Protein AF-A0A4V1TQ84-F1 (afdb_monomer_lite)

Radius of gyration: 19.88 Å; chains: 1; bounding box: 49×45×51 Å

Sequence (130 aa):
PGPKGAPFLAVLQAAGAKYEQMLMNFLGPVELWALSTTPGDTALRNRLYAAVGFSEALRRLARVFPRGSAVTEIDRRKNERLKRGELDTRAEAGVVDELAAELTDGKGLGIVLRDLVQDNDPSRTMLAAE

Secondary structure (DSSP, 8-state):
-BTTBEEEEEEEEETTEEEEEEEEE---HHHHHHH---HHHHHHHHHHHHHH-HHHHHHHHHHH-TTS--HHHHHHHHHHHHHTT--HHHHHHHHHHHHHHHHHHT-GGGGGGHHHHHHT-HHHHHHT--

Structure (mmCIF, N/CA/C/O backbone):
data_AF-A0A4V1TQ84-F1
#
_entry.id   AF-A0A4V1TQ84-F1
#
loop_
_atom_site.group_PDB
_atom_site.id
_atom_site.type_symbol
_atom_site.label_atom_id
_atom_site.label_alt_id
_atom_site.label_comp_id
_atom_site.label_asym_id
_atom_site.label_entity_id
_atom_site.label_seq_id
_atom_site.pdbx_PDB_ins_code
_atom_site.Cartn_x
_atom_site.Cartn_y
_atom_site.Cartn_z
_atom_site.occupancy
_atom_site.B_iso_or_equiv
_atom_site.auth_seq_id
_atom_site.auth_comp_id
_atom_site.auth_asym_id
_atom_site.auth_atom_id
_atom_site.pdbx_PDB_model_num
ATOM 1 N N . PRO A 1 1 ? -1.296 5.550 13.446 1.00 74.69 1 PRO A N 1
ATOM 2 C CA . PRO A 1 1 ? -0.801 4.691 14.550 1.00 74.69 1 PRO A CA 1
ATOM 3 C C . PRO A 1 1 ? 0.516 4.042 14.132 1.00 74.69 1 PRO A C 1
ATOM 5 O O . PRO A 1 1 ? 0.603 3.585 12.998 1.00 74.69 1 PRO A O 1
ATOM 8 N N . GLY A 1 2 ? 1.541 4.070 14.986 1.00 75.88 2 GLY A N 1
ATOM 9 C CA . GLY A 1 2 ? 2.816 3.414 14.678 1.00 75.88 2 GLY A CA 1
ATOM 10 C C . GLY A 1 2 ? 2.764 1.898 14.925 1.00 75.88 2 GLY A C 1
ATOM 11 O O . GLY A 1 2 ? 1.744 1.391 15.393 1.00 75.88 2 GLY A O 1
ATOM 12 N N . PRO A 1 3 ? 3.876 1.169 14.710 1.00 75.31 3 PRO A N 1
ATOM 13 C CA . PRO A 1 3 ? 3.955 -0.277 14.960 1.00 75.31 3 PRO A CA 1
ATOM 14 C C . PRO A 1 3 ? 3.633 -0.697 16.403 1.00 75.31 3 PRO A C 1
ATOM 16 O O . PRO A 1 3 ? 3.275 -1.841 16.651 1.00 75.31 3 PRO A O 1
ATOM 19 N N . LYS A 1 4 ? 3.756 0.227 17.364 1.00 84.25 4 LYS A N 1
ATOM 20 C CA . LYS A 1 4 ? 3.421 0.012 18.782 1.00 84.25 4 LYS A CA 1
ATOM 21 C C . LYS A 1 4 ? 1.957 0.345 19.119 1.00 84.25 4 LYS A C 1
ATOM 23 O O . LYS A 1 4 ? 1.599 0.390 20.291 1.00 84.25 4 LYS A O 1
ATOM 28 N N . GLY A 1 5 ? 1.128 0.599 18.107 1.00 88.19 5 GLY A N 1
ATOM 29 C CA . GLY A 1 5 ? -0.232 1.100 18.268 1.00 88.19 5 GLY A CA 1
ATOM 30 C C . GLY A 1 5 ? -0.275 2.583 18.645 1.00 88.19 5 GLY A C 1
ATOM 31 O O . GLY A 1 5 ? 0.737 3.289 18.629 1.00 88.19 5 GLY A O 1
ATOM 32 N N . ALA A 1 6 ? -1.474 3.067 18.948 1.00 91.88 6 ALA A N 1
ATOM 33 C CA . ALA A 1 6 ? -1.710 4.387 19.519 1.00 91.88 6 ALA A CA 1
ATOM 34 C C . ALA A 1 6 ? -2.547 4.227 20.803 1.00 91.88 6 ALA A C 1
ATOM 36 O O . ALA A 1 6 ? -3.719 3.853 20.691 1.00 91.88 6 ALA A O 1
ATOM 37 N N . PRO A 1 7 ? -1.973 4.448 22.003 1.00 94.75 7 PRO A N 1
ATOM 38 C CA . PRO A 1 7 ? -2.737 4.427 23.246 1.00 94.75 7 PRO A CA 1
ATOM 39 C C . PRO A 1 7 ? -3.750 5.571 23.267 1.00 94.75 7 PRO A C 1
ATOM 41 O O . PRO A 1 7 ? -3.448 6.681 22.824 1.00 94.75 7 PRO A O 1
ATOM 44 N N . PHE A 1 8 ? -4.936 5.314 23.806 1.00 94.75 8 PHE A N 1
ATOM 45 C CA . PHE A 1 8 ? -5.948 6.337 24.037 1.00 94.75 8 PHE A CA 1
ATOM 46 C C . PHE A 1 8 ? -6.808 5.991 25.255 1.00 94.75 8 PHE A C 1
ATOM 48 O O . PHE A 1 8 ? -6.997 4.824 25.590 1.00 94.75 8 PHE A O 1
ATOM 55 N N . LEU A 1 9 ? -7.333 7.018 25.922 1.00 97.31 9 LEU A N 1
ATOM 56 C CA . LEU A 1 9 ? -8.283 6.862 27.018 1.00 97.31 9 LEU A CA 1
ATOM 57 C C . LEU A 1 9 ? -9.703 7.014 26.467 1.00 97.31 9 LEU A C 1
ATOM 59 O O . LEU A 1 9 ? -10.062 8.080 25.966 1.00 97.31 9 LEU A O 1
ATOM 63 N N . ALA A 1 10 ? -10.511 5.963 26.572 1.00 96.81 10 ALA A N 1
ATOM 64 C CA . ALA A 1 10 ? -11.942 6.046 26.328 1.00 96.81 10 ALA A CA 1
ATOM 65 C C . ALA A 1 10 ? -12.646 6.494 27.610 1.00 96.81 10 ALA A C 1
ATOM 67 O O . ALA A 1 10 ? -12.580 5.809 28.630 1.00 96.81 10 ALA A O 1
ATOM 68 N N . VAL A 1 11 ? -13.323 7.640 27.543 1.00 96.81 11 VAL A N 1
ATOM 69 C CA . VAL A 1 11 ? -14.213 8.125 28.601 1.00 96.81 11 VAL A CA 1
ATOM 70 C C . VAL A 1 11 ? -15.638 8.053 28.074 1.00 96.81 11 VAL A C 1
ATOM 72 O O . VAL A 1 11 ? -15.993 8.758 27.131 1.00 96.81 11 VAL A O 1
ATOM 75 N N . LEU A 1 12 ? -16.440 7.169 28.659 1.00 96.56 12 LEU A N 1
ATOM 76 C CA . LEU A 1 12 ? -17.812 6.895 28.241 1.00 96.56 12 LEU A CA 1
ATOM 77 C C . LEU A 1 12 ? -18.761 7.291 29.369 1.00 96.56 12 LEU A C 1
ATOM 79 O O . LEU A 1 12 ? -18.509 6.981 30.534 1.00 96.56 12 LEU A O 1
ATOM 83 N N . GLN A 1 13 ? -19.872 7.937 29.027 1.00 96.50 13 GLN A N 1
ATOM 84 C CA . GLN A 1 13 ? -20.962 8.180 29.963 1.00 96.50 13 GLN A CA 1
ATOM 85 C C . GLN A 1 13 ? -22.187 7.395 29.508 1.00 96.50 13 GLN A C 1
ATOM 87 O O . GLN A 1 13 ? -22.739 7.656 28.442 1.00 96.50 13 GLN A O 1
ATOM 92 N N . ALA A 1 14 ? -22.583 6.404 30.302 1.00 94.94 14 ALA A N 1
ATOM 93 C CA . ALA A 1 14 ? -23.679 5.500 29.976 1.00 94.94 14 ALA A CA 1
ATOM 94 C C . ALA A 1 14 ? -24.479 5.176 31.241 1.00 94.94 14 ALA A C 1
ATOM 96 O O . ALA A 1 14 ? -23.900 4.945 32.298 1.00 94.94 14 ALA A O 1
ATOM 97 N N . ALA A 1 15 ? -25.813 5.191 31.135 1.00 93.75 15 ALA A N 1
ATOM 98 C CA . ALA A 1 15 ? -26.736 4.900 32.241 1.00 93.75 15 ALA A CA 1
ATOM 99 C C . ALA A 1 15 ? -26.444 5.679 33.547 1.00 93.75 15 ALA A C 1
ATOM 101 O O . ALA A 1 15 ? -26.581 5.151 34.645 1.00 93.75 15 ALA A O 1
ATOM 102 N N . GLY A 1 16 ? -26.014 6.942 33.434 1.00 93.25 16 GLY A N 1
ATOM 103 C CA . GLY A 1 16 ? -25.682 7.787 34.588 1.00 93.25 16 GLY A CA 1
ATOM 104 C C . GLY A 1 16 ? -24.328 7.490 35.247 1.00 93.25 16 GLY A C 1
ATOM 105 O O . GLY A 1 16 ? -23.954 8.193 36.182 1.00 93.25 16 GLY A O 1
ATOM 106 N N . ALA A 1 17 ? -23.567 6.515 34.747 1.00 95.06 17 ALA A N 1
ATOM 107 C CA . ALA A 1 17 ? -22.228 6.183 35.220 1.00 95.06 17 ALA A CA 1
ATOM 108 C C . ALA A 1 17 ? -21.140 6.661 34.245 1.00 95.06 17 ALA A C 1
ATOM 110 O O . ALA A 1 17 ? -21.360 6.771 33.034 1.00 95.06 17 ALA A O 1
ATOM 111 N N . LYS A 1 18 ? -19.952 6.943 34.793 1.00 96.44 18 LYS A N 1
ATOM 112 C CA . LYS A 1 18 ? -18.737 7.276 34.040 1.00 96.44 18 LYS A CA 1
ATOM 113 C C . LYS A 1 18 ? -17.830 6.049 33.990 1.00 96.44 18 LYS A C 1
ATOM 115 O O . LYS A 1 18 ? -17.512 5.483 35.032 1.00 96.44 18 LYS A O 1
ATOM 120 N N . TYR A 1 19 ? -17.385 5.687 32.794 1.00 96.81 19 TYR A N 1
ATOM 121 C CA . TYR A 1 19 ? -16.428 4.613 32.559 1.00 96.81 19 TYR A CA 1
ATOM 122 C C . TYR A 1 19 ? -15.162 5.195 31.943 1.00 96.81 19 TYR A C 1
ATOM 124 O O . TYR A 1 19 ? -15.231 5.980 30.997 1.00 96.81 19 TYR A O 1
ATOM 132 N N . GLU A 1 20 ? -14.012 4.799 32.475 1.00 97.25 20 GLU A N 1
ATOM 133 C CA . GLU A 1 20 ? -12.696 5.190 31.977 1.00 97.25 20 GLU A CA 1
ATOM 134 C C . GLU A 1 20 ? -11.906 3.925 31.653 1.00 97.25 20 GLU A C 1
ATOM 136 O O . GLU A 1 20 ? -11.714 3.069 32.517 1.00 97.25 20 GLU A O 1
ATOM 141 N N . GLN A 1 21 ? -11.462 3.787 30.405 1.00 97.31 21 GLN A N 1
ATOM 142 C CA . GLN A 1 21 ? -10.714 2.617 29.957 1.00 97.31 21 GLN A CA 1
ATOM 143 C C . GLN A 1 21 ? -9.515 3.032 29.110 1.00 97.31 21 GLN A C 1
ATOM 145 O O . GLN A 1 21 ? -9.657 3.727 28.104 1.00 97.31 21 GLN A O 1
ATOM 150 N N . MET A 1 22 ? -8.326 2.575 29.503 1.00 96.44 22 MET A N 1
ATOM 151 C CA . MET A 1 22 ? -7.135 2.675 28.665 1.00 96.44 22 MET A CA 1
ATOM 152 C C . MET A 1 22 ? -7.223 1.634 27.547 1.00 96.44 22 MET A C 1
ATOM 154 O O . MET A 1 22 ? -7.382 0.441 27.812 1.00 96.44 22 MET A O 1
ATOM 158 N N . LEU A 1 23 ? -7.118 2.086 26.302 1.00 95.44 23 LEU A N 1
ATOM 159 C CA . LEU A 1 23 ? -7.217 1.269 25.100 1.00 95.44 23 LEU A CA 1
ATOM 160 C C . LEU A 1 23 ? -5.997 1.472 24.202 1.00 95.44 23 LEU A C 1
ATOM 162 O O . LEU A 1 23 ? -5.319 2.497 24.249 1.00 95.44 23 LEU A O 1
ATOM 166 N N . MET A 1 24 ? -5.740 0.483 23.351 1.00 94.06 24 MET A N 1
ATOM 167 C CA . MET A 1 24 ? -4.677 0.519 22.351 1.00 94.06 24 MET A CA 1
ATOM 168 C C . MET A 1 24 ? -5.289 0.369 20.962 1.00 94.06 24 MET A C 1
ATOM 170 O O . MET A 1 24 ? -5.898 -0.654 20.661 1.00 94.06 24 MET A O 1
ATOM 174 N N . ASN A 1 25 ? -5.112 1.374 20.105 1.00 90.94 25 ASN A N 1
ATOM 175 C CA . ASN A 1 25 ? -5.510 1.292 18.704 1.00 90.94 25 ASN A CA 1
ATOM 176 C C . ASN A 1 25 ? -4.379 0.671 17.868 1.00 90.94 25 ASN A C 1
ATOM 178 O O . ASN A 1 25 ? -3.335 1.305 17.672 1.00 90.94 25 ASN A O 1
ATOM 182 N N . PHE A 1 26 ? -4.594 -0.543 17.362 1.00 90.38 26 PHE A N 1
ATOM 183 C CA . PHE A 1 26 ? -3.724 -1.201 16.387 1.00 90.38 26 PHE A CA 1
ATOM 184 C C . PHE A 1 26 ? -4.392 -1.183 15.012 1.00 90.38 26 PHE A C 1
ATOM 186 O O . PHE A 1 26 ? -5.558 -1.541 14.888 1.00 90.38 26 PHE A O 1
ATOM 193 N N . LEU A 1 27 ? -3.647 -0.787 13.978 1.00 91.12 27 LEU A N 1
ATOM 194 C CA . LEU A 1 27 ? -4.115 -0.883 12.597 1.00 91.12 27 LEU A CA 1
ATOM 195 C C . LEU A 1 27 ? -3.659 -2.202 11.989 1.00 91.12 27 LEU A C 1
ATOM 197 O O . LEU A 1 27 ? -2.481 -2.556 12.096 1.00 91.12 27 LEU A O 1
ATOM 201 N N . GLY A 1 28 ? -4.583 -2.898 11.333 1.00 91.81 28 GLY A N 1
ATOM 202 C CA . GLY A 1 28 ? -4.256 -4.049 10.513 1.00 91.81 28 GLY A CA 1
ATOM 203 C C . GLY A 1 28 ? -3.611 -3.633 9.185 1.00 91.81 28 GLY A C 1
ATOM 204 O O . GLY A 1 28 ? -3.611 -2.456 8.813 1.00 91.81 28 GLY A O 1
ATOM 205 N N . PRO A 1 29 ? -3.044 -4.591 8.433 1.00 94.12 29 PRO A N 1
ATOM 206 C CA . PRO A 1 29 ? -2.383 -4.310 7.159 1.00 94.12 29 PRO A CA 1
ATOM 207 C C . PRO A 1 29 ? -3.279 -3.621 6.121 1.00 94.12 29 PRO A C 1
ATOM 209 O O . PRO A 1 29 ? -2.800 -2.783 5.358 1.00 94.12 29 PRO A O 1
ATOM 212 N N . VAL A 1 30 ? -4.576 -3.946 6.101 1.00 95.62 30 VAL A N 1
ATOM 213 C CA . VAL A 1 30 ? -5.554 -3.317 5.199 1.00 95.62 30 VAL A CA 1
ATOM 214 C C . VAL A 1 30 ? -5.754 -1.851 5.571 1.00 95.62 30 VAL A C 1
ATOM 216 O O . VAL A 1 30 ? -5.677 -0.987 4.699 1.00 95.62 30 VAL A O 1
ATOM 219 N N . GLU A 1 31 ? -5.951 -1.548 6.855 1.00 94.00 31 GLU A N 1
ATOM 220 C CA . GLU A 1 31 ? -6.115 -0.177 7.338 1.00 94.00 31 GLU A CA 1
ATOM 221 C C . GLU A 1 31 ? -4.840 0.641 7.141 1.00 94.00 31 GLU A C 1
ATOM 223 O O . GLU A 1 31 ? -4.915 1.804 6.748 1.00 94.00 31 GLU A O 1
ATOM 228 N N . LEU A 1 32 ? -3.665 0.038 7.359 1.00 94.12 32 LEU A N 1
ATOM 229 C CA . LEU A 1 32 ? -2.387 0.694 7.085 1.00 94.12 32 LEU A CA 1
ATOM 230 C C . LEU A 1 32 ? -2.282 1.111 5.611 1.00 94.12 32 LEU A C 1
ATOM 232 O O . LEU A 1 32 ? -1.916 2.249 5.328 1.00 94.12 32 LEU A O 1
ATOM 236 N N . TRP A 1 33 ? -2.669 0.242 4.673 1.00 95.94 33 TRP A N 1
ATOM 237 C CA . TRP A 1 33 ? -2.685 0.580 3.246 1.00 95.94 33 TRP A CA 1
ATOM 238 C C . TRP A 1 33 ? -3.771 1.583 2.866 1.00 95.94 33 TRP A C 1
ATOM 240 O O . TRP A 1 33 ? -3.523 2.463 2.039 1.00 95.94 33 TRP A O 1
ATOM 250 N N . ALA A 1 34 ? -4.959 1.491 3.462 1.00 94.81 34 ALA A N 1
ATOM 251 C CA . ALA A 1 34 ? -6.041 2.446 3.230 1.00 94.81 34 ALA A CA 1
ATOM 252 C C . ALA A 1 34 ? -5.675 3.860 3.715 1.00 94.81 34 ALA A C 1
ATOM 254 O O . ALA A 1 34 ? -6.081 4.844 3.100 1.00 94.81 34 ALA A O 1
ATOM 255 N N . LEU A 1 35 ? -4.872 3.956 4.781 1.00 92.12 35 LEU A N 1
ATOM 256 C CA . LEU A 1 35 ? -4.466 5.213 5.415 1.00 92.12 35 LEU A CA 1
ATOM 257 C C . LEU A 1 35 ? -3.058 5.685 5.023 1.00 92.12 35 LEU A C 1
ATOM 259 O O . LEU A 1 35 ? -2.653 6.767 5.450 1.00 92.12 35 LEU A O 1
ATOM 263 N N . SER A 1 36 ? -2.310 4.921 4.220 1.00 91.62 36 SER A N 1
ATOM 264 C CA . SER A 1 36 ? -1.009 5.374 3.723 1.00 91.62 36 SER A CA 1
ATOM 265 C C . SER A 1 36 ? -1.175 6.575 2.787 1.00 91.62 36 SER A C 1
ATOM 267 O O . SER A 1 36 ? -2.063 6.604 1.924 1.00 91.62 36 SER A O 1
ATOM 269 N N . THR A 1 37 ? -0.308 7.568 2.978 1.00 93.75 37 THR A N 1
ATOM 270 C CA . THR A 1 37 ? -0.259 8.829 2.222 1.00 93.75 37 THR A CA 1
ATOM 271 C C . THR A 1 37 ? 1.097 9.070 1.567 1.00 93.75 37 THR A C 1
ATOM 273 O O . THR A 1 37 ? 1.320 10.139 0.998 1.00 93.75 37 THR A O 1
ATOM 276 N N . THR A 1 38 ? 2.023 8.104 1.620 1.00 94.56 38 THR A N 1
ATOM 277 C CA . THR A 1 38 ? 3.312 8.271 0.939 1.00 94.56 38 THR A CA 1
ATOM 278 C C . THR A 1 38 ? 3.087 8.334 -0.583 1.00 94.56 38 THR A C 1
ATOM 280 O O . THR A 1 38 ? 2.161 7.681 -1.087 1.00 94.56 38 THR A O 1
ATOM 283 N N . PRO A 1 39 ? 3.884 9.112 -1.343 1.00 95.56 39 PRO A N 1
ATOM 284 C CA . PRO A 1 39 ? 3.691 9.238 -2.788 1.00 95.56 39 PRO A CA 1
ATOM 285 C C . PRO A 1 39 ? 3.757 7.895 -3.525 1.00 95.56 39 PRO A C 1
ATOM 287 O O . PRO A 1 39 ? 2.848 7.583 -4.293 1.00 95.56 39 PRO A O 1
ATOM 290 N N . GLY A 1 40 ? 4.769 7.070 -3.229 1.00 95.88 40 GLY A N 1
ATOM 291 C CA . GLY A 1 40 ? 4.943 5.746 -3.832 1.00 95.88 40 GLY A CA 1
ATOM 292 C C . GLY A 1 40 ? 3.795 4.784 -3.514 1.00 95.88 40 GLY A C 1
ATOM 293 O O . GLY A 1 40 ? 3.256 4.149 -4.422 1.00 95.88 40 GLY A O 1
ATOM 294 N N . ASP A 1 41 ? 3.347 4.733 -2.253 1.00 97.25 41 ASP A N 1
ATOM 295 C CA . ASP A 1 41 ? 2.222 3.873 -1.861 1.00 97.25 41 ASP A CA 1
ATOM 296 C C . ASP A 1 41 ? 0.915 4.340 -2.503 1.00 97.25 41 ASP A C 1
ATOM 298 O O . ASP A 1 41 ? 0.152 3.525 -3.018 1.00 97.25 41 ASP A O 1
ATOM 302 N N . THR A 1 42 ? 0.665 5.652 -2.527 1.00 97.56 42 THR A N 1
ATOM 303 C CA . THR A 1 42 ? -0.528 6.230 -3.163 1.00 97.56 42 THR A CA 1
ATOM 304 C C . THR A 1 42 ? -0.544 5.922 -4.660 1.00 97.56 42 THR A C 1
ATOM 306 O O . THR A 1 42 ? -1.569 5.505 -5.202 1.00 97.56 42 THR A O 1
ATOM 309 N N . ALA A 1 43 ? 0.602 6.074 -5.325 1.00 97.56 43 ALA A N 1
ATOM 310 C CA . ALA A 1 43 ? 0.768 5.810 -6.748 1.00 97.56 43 ALA A CA 1
ATOM 311 C C . ALA A 1 43 ? 0.553 4.327 -7.099 1.00 97.56 43 ALA A C 1
ATOM 313 O O . ALA A 1 43 ? -0.111 4.031 -8.098 1.00 97.56 43 ALA A O 1
ATOM 314 N N . LEU A 1 44 ? 1.078 3.405 -6.286 1.00 98.25 44 LEU A N 1
ATOM 315 C CA . LEU A 1 44 ? 0.880 1.962 -6.452 1.00 98.25 44 LEU A CA 1
ATOM 316 C C . LEU A 1 44 ? -0.576 1.560 -6.178 1.00 98.25 44 LEU A C 1
ATOM 318 O O . LEU A 1 44 ? -1.199 0.861 -6.980 1.00 98.25 44 LEU A O 1
ATOM 322 N N . ARG A 1 45 ? -1.143 2.052 -5.073 1.00 97.81 45 ARG A N 1
ATOM 323 C CA . ARG A 1 45 ? -2.519 1.763 -4.655 1.00 97.81 45 ARG A CA 1
ATOM 324 C C . ARG A 1 45 ? -3.538 2.215 -5.695 1.00 97.81 45 ARG A C 1
ATOM 326 O O . ARG A 1 45 ? -4.423 1.443 -6.040 1.00 97.81 45 ARG A O 1
ATOM 333 N N . ASN A 1 46 ? -3.380 3.416 -6.252 1.00 98.00 46 ASN A N 1
ATOM 334 C CA . ASN A 1 46 ? -4.292 3.939 -7.273 1.00 98.00 46 ASN A CA 1
ATOM 335 C C . ASN A 1 46 ? -4.276 3.105 -8.565 1.00 98.00 46 ASN A C 1
ATOM 337 O O . ASN A 1 46 ? -5.326 2.896 -9.171 1.00 98.00 46 ASN A O 1
ATOM 341 N N . ARG A 1 47 ? -3.112 2.584 -8.971 1.00 98.12 47 ARG A N 1
ATOM 342 C CA . ARG A 1 47 ? -3.016 1.684 -10.132 1.00 98.12 47 ARG A CA 1
ATOM 343 C C . ARG A 1 47 ? -3.727 0.363 -9.885 1.00 98.12 47 ARG A C 1
ATOM 345 O O . ARG A 1 47 ? -4.467 -0.098 -10.747 1.00 98.12 47 ARG A O 1
ATOM 352 N N . LEU A 1 48 ? -3.561 -0.215 -8.696 1.00 97.75 48 LEU A N 1
ATOM 353 C CA . LEU A 1 48 ? -4.285 -1.431 -8.331 1.00 97.75 48 LEU A CA 1
ATOM 354 C C . LEU A 1 48 ? -5.792 -1.186 -8.202 1.00 97.75 48 LEU A C 1
ATOM 356 O O . LEU A 1 48 ? -6.572 -2.030 -8.633 1.00 97.75 48 LEU A O 1
ATOM 360 N N . TYR A 1 49 ? -6.222 -0.028 -7.692 1.00 97.88 49 TYR A N 1
ATOM 361 C CA . TYR A 1 49 ? -7.640 0.350 -7.685 1.00 97.88 49 TYR A CA 1
ATOM 362 C C . TYR A 1 49 ? -8.229 0.355 -9.091 1.00 97.88 49 TYR A C 1
ATOM 364 O O . TYR A 1 49 ? -9.315 -0.186 -9.287 1.00 97.88 49 TYR A O 1
ATOM 372 N N . ALA A 1 50 ? -7.504 0.912 -10.061 1.00 98.06 50 ALA A N 1
ATOM 373 C CA . ALA A 1 50 ? -7.931 0.912 -11.454 1.00 98.06 50 ALA A CA 1
ATOM 374 C C . ALA A 1 50 ? -7.94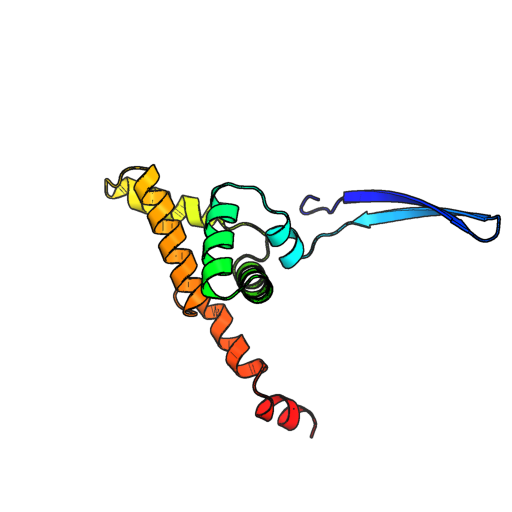8 -0.499 -12.072 1.00 98.06 50 ALA A C 1
ATOM 376 O O . ALA A 1 50 ? -8.817 -0.787 -12.888 1.00 98.06 50 ALA A O 1
ATOM 377 N N . ALA A 1 51 ? -7.014 -1.375 -11.685 1.00 97.19 51 ALA A N 1
ATOM 378 C CA . ALA A 1 51 ? -6.861 -2.700 -12.286 1.00 97.19 51 ALA A CA 1
ATOM 379 C C . ALA A 1 51 ? -7.823 -3.762 -11.725 1.00 97.19 51 ALA A C 1
ATOM 381 O O . ALA A 1 51 ? -8.378 -4.550 -12.487 1.00 97.19 51 ALA A O 1
ATOM 382 N N . VAL A 1 52 ? -8.005 -3.815 -10.400 1.00 96.25 52 VAL A N 1
ATOM 383 C CA . VAL A 1 52 ? -8.731 -4.910 -9.720 1.00 96.25 52 VAL A CA 1
ATOM 384 C C . VAL A 1 52 ? -9.841 -4.429 -8.781 1.00 96.25 52 VAL A C 1
ATOM 386 O O . VAL A 1 52 ? -10.539 -5.241 -8.177 1.00 96.25 52 VAL A O 1
ATOM 389 N N . GLY A 1 53 ? -10.027 -3.114 -8.655 1.00 97.12 53 GLY A N 1
ATOM 390 C CA . GLY A 1 53 ? -10.998 -2.514 -7.746 1.00 97.12 53 GLY A CA 1
ATOM 391 C C . GLY A 1 53 ? -10.472 -2.323 -6.320 1.00 97.12 53 GLY A C 1
ATOM 392 O O . GLY A 1 53 ? -9.472 -2.904 -5.899 1.00 97.12 53 GLY A O 1
ATOM 393 N N . PHE A 1 54 ? -11.171 -1.477 -5.562 1.00 96.44 54 PHE A N 1
ATOM 394 C CA . PHE A 1 54 ? -10.734 -0.976 -4.254 1.00 96.44 54 PHE A CA 1
ATOM 395 C C . PHE A 1 54 ? -10.436 -2.084 -3.230 1.00 96.44 54 PHE A C 1
ATOM 397 O O . PHE A 1 54 ? -9.323 -2.178 -2.712 1.00 96.44 54 PHE A O 1
ATOM 404 N N . SER A 1 55 ? -11.421 -2.942 -2.945 1.00 96.06 55 SER A N 1
ATOM 405 C CA . SER A 1 55 ? -11.310 -3.944 -1.878 1.00 96.06 55 SER A CA 1
ATOM 406 C C . SER A 1 55 ? -10.272 -5.019 -2.195 1.00 96.06 55 SER A C 1
ATOM 408 O O . SER A 1 55 ? -9.521 -5.443 -1.318 1.00 96.06 55 SER A O 1
ATOM 410 N N . GLU A 1 56 ? -10.204 -5.456 -3.453 1.00 96.00 56 GLU A N 1
ATOM 411 C CA . GLU A 1 56 ? -9.237 -6.465 -3.881 1.00 96.00 56 GLU A CA 1
ATOM 412 C C . GLU A 1 56 ? -7.810 -5.921 -3.871 1.00 96.00 56 GLU A C 1
ATOM 414 O O . GLU A 1 56 ? -6.905 -6.574 -3.354 1.00 96.00 56 GLU A O 1
ATOM 419 N N . ALA A 1 57 ? -7.610 -4.695 -4.352 1.00 97.69 57 ALA A N 1
ATOM 420 C CA . ALA A 1 57 ? -6.313 -4.035 -4.303 1.00 97.69 57 ALA A CA 1
ATOM 421 C C . ALA A 1 57 ? -5.768 -3.939 -2.874 1.00 97.69 57 ALA A C 1
ATOM 423 O O . ALA A 1 57 ? -4.614 -4.297 -2.638 1.00 97.69 57 ALA A O 1
ATOM 424 N N . LEU A 1 58 ? -6.598 -3.515 -1.910 1.00 97.31 58 LEU A N 1
ATOM 425 C CA . LEU A 1 58 ? -6.188 -3.441 -0.507 1.00 97.31 58 LEU A CA 1
ATOM 426 C C . LEU A 1 58 ? -5.824 -4.815 0.061 1.00 97.31 58 LEU A C 1
ATOM 428 O O . LEU A 1 58 ? -4.815 -4.925 0.755 1.00 97.31 58 LEU A O 1
ATOM 432 N N . ARG A 1 59 ? -6.587 -5.870 -0.260 1.00 96.12 59 ARG A N 1
ATOM 433 C CA . ARG A 1 59 ? -6.256 -7.241 0.167 1.00 96.12 59 ARG A CA 1
ATOM 434 C C . ARG A 1 59 ? -4.911 -7.704 -0.388 1.00 96.12 59 ARG A C 1
ATOM 436 O O . ARG A 1 59 ? -4.092 -8.234 0.363 1.00 96.12 59 ARG A O 1
ATOM 443 N N . ARG A 1 60 ? -4.655 -7.469 -1.678 1.00 96.94 60 ARG A N 1
ATOM 444 C CA . ARG A 1 60 ? -3.387 -7.843 -2.325 1.00 96.94 60 ARG A CA 1
ATOM 445 C C . ARG A 1 60 ? -2.204 -7.099 -1.720 1.00 96.94 60 ARG A C 1
ATOM 447 O O . ARG A 1 60 ? -1.209 -7.720 -1.354 1.00 96.94 60 ARG A O 1
ATOM 454 N N . LEU A 1 61 ? -2.339 -5.787 -1.548 1.00 97.50 61 LEU A N 1
ATOM 455 C CA . LEU A 1 61 ? -1.320 -4.944 -0.927 1.00 97.50 61 LEU A CA 1
ATOM 456 C C . LEU A 1 61 ? -1.033 -5.353 0.519 1.00 97.50 61 LEU A C 1
ATOM 458 O O . LEU A 1 61 ? 0.127 -5.512 0.888 1.00 97.50 61 LEU A O 1
ATOM 462 N N . ALA A 1 62 ? -2.073 -5.597 1.315 1.00 96.50 62 ALA A N 1
ATOM 463 C CA . ALA A 1 62 ? -1.957 -6.076 2.689 1.00 96.50 62 ALA A CA 1
ATOM 464 C C . ALA A 1 62 ? -1.236 -7.428 2.787 1.00 96.50 62 ALA A C 1
ATOM 466 O O . ALA A 1 62 ? -0.481 -7.657 3.731 1.00 96.50 62 ALA A O 1
ATOM 467 N N . ARG A 1 63 ? -1.446 -8.323 1.815 1.00 95.19 63 ARG A N 1
ATOM 468 C CA . ARG A 1 63 ? -0.798 -9.638 1.789 1.00 95.19 63 ARG A CA 1
ATOM 469 C C . ARG A 1 63 ? 0.671 -9.553 1.388 1.00 95.19 63 ARG A C 1
ATOM 471 O O . ARG A 1 63 ? 1.501 -10.194 2.027 1.00 95.19 63 ARG A O 1
ATOM 478 N N . VAL A 1 64 ? 0.985 -8.781 0.349 1.00 96.69 64 VAL A N 1
ATOM 479 C CA . VAL A 1 64 ? 2.360 -8.643 -0.159 1.00 96.69 64 VAL A CA 1
ATOM 480 C C . VAL A 1 64 ? 3.206 -7.759 0.761 1.00 96.69 64 VAL A C 1
ATOM 482 O O . VAL A 1 64 ? 4.363 -8.068 1.037 1.00 96.69 64 VAL A O 1
ATOM 485 N N . PHE A 1 65 ? 2.619 -6.688 1.293 1.00 96.06 65 PHE A N 1
ATOM 486 C CA . PHE A 1 65 ? 3.276 -5.705 2.150 1.00 96.06 65 PHE A CA 1
ATOM 487 C C . PHE A 1 65 ? 2.524 -5.570 3.483 1.00 96.06 65 PHE A C 1
ATOM 489 O O . PHE A 1 65 ? 1.857 -4.558 3.726 1.00 96.06 65 PHE A O 1
ATOM 496 N N . PRO A 1 66 ? 2.652 -6.550 4.398 1.00 93.69 66 PRO A N 1
ATOM 497 C CA . PRO A 1 66 ? 1.886 -6.582 5.647 1.00 93.69 66 PRO A CA 1
ATOM 498 C C . PRO A 1 66 ? 2.205 -5.428 6.603 1.00 93.69 66 PRO A C 1
ATOM 500 O O . PRO A 1 66 ? 1.443 -5.151 7.522 1.00 93.69 66 PRO A O 1
ATOM 503 N N . ARG A 1 67 ? 3.324 -4.726 6.387 1.00 91.00 67 ARG A N 1
ATOM 504 C CA . ARG A 1 67 ? 3.704 -3.536 7.161 1.00 91.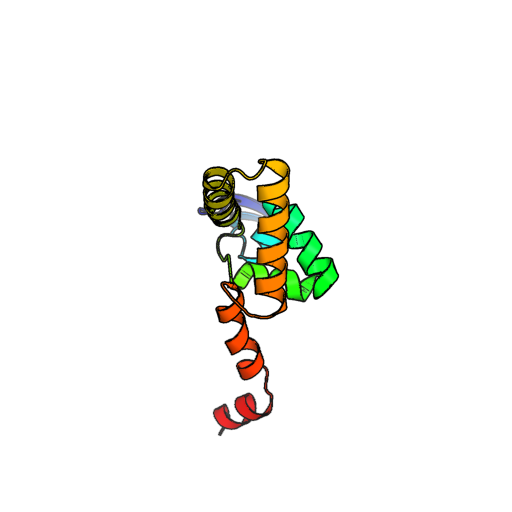00 67 ARG A CA 1
ATOM 505 C C . ARG A 1 67 ? 3.062 -2.239 6.657 1.00 91.00 67 ARG A C 1
ATOM 507 O O . ARG A 1 67 ? 3.307 -1.197 7.255 1.00 91.00 67 ARG A O 1
ATOM 514 N N . GLY A 1 68 ? 2.252 -2.292 5.596 1.00 91.25 68 GLY A N 1
ATOM 515 C CA . GLY A 1 68 ? 1.459 -1.148 5.139 1.00 91.25 68 GLY A CA 1
ATOM 516 C C . GLY A 1 68 ? 2.171 -0.164 4.215 1.00 91.25 68 GLY A C 1
ATOM 517 O O . GLY A 1 68 ? 1.674 0.941 4.026 1.00 91.25 68 GLY A O 1
ATOM 518 N N . SER A 1 69 ? 3.337 -0.527 3.677 1.00 94.31 69 SER A N 1
ATOM 519 C CA . SER A 1 69 ? 4.077 0.316 2.737 1.00 94.31 69 SER A CA 1
ATOM 520 C C . SER A 1 69 ? 4.967 -0.517 1.818 1.00 94.31 69 SER A C 1
ATOM 522 O O . SER A 1 69 ? 5.540 -1.525 2.243 1.00 94.31 69 SER A O 1
ATOM 524 N N . ALA A 1 70 ? 5.092 -0.069 0.570 1.00 96.69 70 ALA A N 1
ATOM 525 C CA . ALA A 1 70 ? 5.998 -0.600 -0.441 1.00 96.69 70 ALA A CA 1
ATOM 526 C C . ALA A 1 70 ? 7.229 0.296 -0.662 1.00 96.69 70 ALA A C 1
ATOM 528 O O . ALA A 1 70 ? 8.083 -0.058 -1.472 1.00 96.69 70 ALA A O 1
ATOM 529 N N . VAL A 1 71 ? 7.360 1.422 0.054 1.00 95.38 71 VAL A N 1
ATOM 530 C CA . VAL A 1 71 ? 8.436 2.417 -0.145 1.00 95.38 71 VAL A CA 1
ATOM 531 C C . VAL A 1 71 ? 9.825 1.778 -0.159 1.00 95.38 71 VAL A C 1
ATOM 533 O O . VAL A 1 71 ? 10.588 2.010 -1.088 1.00 95.38 71 VAL A O 1
ATOM 536 N N . THR A 1 72 ? 10.135 0.894 0.795 1.00 96.06 72 THR A N 1
ATOM 537 C CA . THR A 1 72 ? 11.442 0.213 0.844 1.00 96.06 72 THR A CA 1
ATOM 538 C C . THR A 1 72 ? 11.742 -0.589 -0.425 1.00 96.06 72 THR A C 1
ATOM 540 O O . THR A 1 72 ? 12.879 -0.611 -0.891 1.00 96.06 72 THR A O 1
ATOM 543 N N . GLU A 1 73 ? 10.732 -1.247 -0.992 1.00 97.56 73 GLU A N 1
ATOM 544 C CA . GLU A 1 73 ? 10.889 -2.042 -2.210 1.00 97.56 73 GLU A CA 1
ATOM 545 C C . GLU A 1 73 ? 10.947 -1.158 -3.460 1.00 97.56 73 GLU A C 1
ATOM 547 O O . GLU A 1 73 ? 11.759 -1.407 -4.355 1.00 97.56 73 GLU A O 1
ATOM 552 N N . ILE A 1 74 ? 10.135 -0.097 -3.498 1.00 97.00 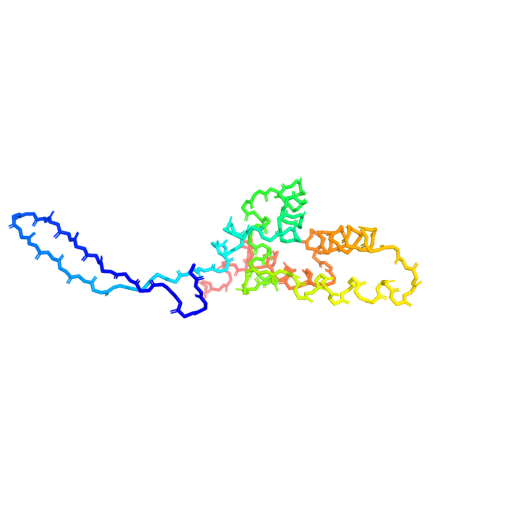74 ILE A N 1
ATOM 553 C CA . ILE A 1 74 ? 10.166 0.913 -4.559 1.00 97.00 74 ILE A CA 1
ATOM 554 C C . ILE A 1 74 ? 11.557 1.550 -4.623 1.00 97.00 74 ILE A C 1
ATOM 556 O O . ILE A 1 74 ? 12.173 1.557 -5.687 1.00 97.00 74 ILE A O 1
ATOM 560 N N . ASP A 1 75 ? 12.098 1.992 -3.487 1.00 96.44 75 ASP A N 1
ATOM 561 C CA . ASP A 1 75 ? 13.428 2.597 -3.397 1.00 96.44 75 ASP A CA 1
ATOM 562 C C . ASP A 1 75 ? 14.530 1.622 -3.811 1.00 96.44 75 ASP A C 1
ATOM 564 O O . ASP A 1 75 ? 15.451 1.994 -4.544 1.00 96.44 75 ASP A O 1
ATOM 568 N N . ARG A 1 76 ? 14.436 0.351 -3.393 1.00 97.44 76 ARG A N 1
ATOM 569 C CA . ARG A 1 76 ? 15.393 -0.691 -3.790 1.00 97.44 76 ARG A CA 1
ATOM 570 C C . ARG A 1 76 ? 15.462 -0.822 -5.312 1.00 97.44 76 ARG A C 1
ATOM 572 O O . ARG A 1 76 ? 16.547 -0.692 -5.884 1.00 97.44 76 ARG A O 1
ATOM 579 N N . ARG A 1 77 ? 14.318 -1.029 -5.972 1.00 97.12 77 ARG A N 1
ATOM 580 C CA . ARG A 1 77 ? 14.257 -1.198 -7.435 1.00 97.12 77 ARG A CA 1
ATOM 581 C C . ARG A 1 77 ? 14.567 0.100 -8.184 1.00 97.12 77 ARG A C 1
ATOM 583 O O . ARG A 1 77 ? 15.205 0.059 -9.238 1.00 97.12 77 ARG A O 1
ATOM 590 N N . LYS A 1 78 ? 14.181 1.257 -7.637 1.00 96.31 78 LYS A N 1
ATOM 591 C CA . LYS A 1 78 ? 14.526 2.572 -8.196 1.00 96.31 78 LYS A CA 1
ATOM 592 C C . LYS A 1 78 ? 16.038 2.764 -8.225 1.00 96.31 78 LYS A C 1
ATOM 594 O O . LYS A 1 78 ? 16.594 3.095 -9.268 1.00 96.31 78 LYS A O 1
ATOM 599 N N . ASN A 1 79 ? 16.719 2.472 -7.118 1.00 95.88 79 ASN A N 1
ATOM 600 C CA . 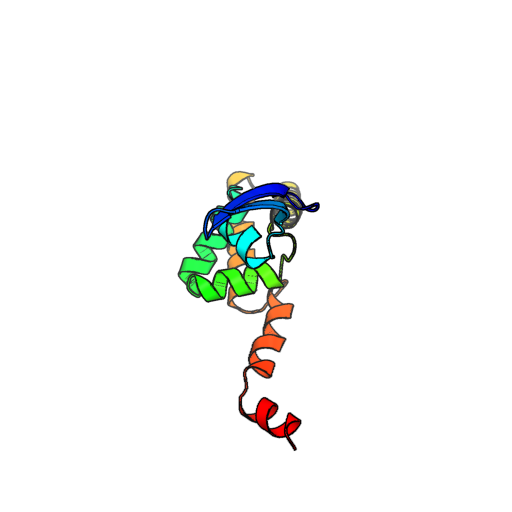ASN A 1 79 ? 18.175 2.570 -7.029 1.00 95.88 79 ASN A CA 1
ATOM 601 C C . ASN A 1 79 ? 18.885 1.622 -8.007 1.00 95.88 79 ASN A C 1
ATOM 603 O O . ASN A 1 79 ? 19.918 1.979 -8.573 1.00 95.88 79 ASN A O 1
ATOM 607 N N . GLU A 1 80 ? 18.339 0.428 -8.243 1.00 95.44 80 GLU A N 1
ATOM 608 C CA . GLU A 1 80 ? 18.853 -0.489 -9.268 1.00 95.44 80 GLU A CA 1
ATOM 609 C C . GLU A 1 80 ? 18.715 0.085 -10.689 1.00 95.44 80 GLU A C 1
ATOM 611 O O . GLU A 1 80 ? 19.639 -0.054 -11.490 1.00 95.44 80 GLU A O 1
ATOM 616 N N . ARG A 1 81 ? 17.610 0.774 -10.999 1.00 94.19 81 ARG A N 1
ATOM 617 C CA . ARG A 1 81 ? 17.393 1.459 -12.290 1.00 94.19 81 ARG A CA 1
ATOM 618 C C . ARG A 1 81 ? 18.291 2.680 -12.475 1.00 94.19 81 ARG A C 1
ATOM 620 O O . ARG A 1 81 ? 18.890 2.843 -13.536 1.00 94.19 81 ARG A O 1
ATOM 627 N N . LEU A 1 82 ? 18.464 3.485 -11.428 1.00 93.62 82 LEU A N 1
ATOM 628 C CA . LEU A 1 82 ? 19.376 4.633 -11.435 1.00 93.62 82 LEU A CA 1
ATOM 629 C C . LEU A 1 82 ? 20.820 4.209 -11.734 1.00 93.62 82 LEU A C 1
ATOM 631 O O . LEU A 1 82 ? 21.497 4.837 -12.545 1.00 93.62 82 LEU A O 1
ATOM 635 N N . LYS A 1 83 ? 21.279 3.089 -11.156 1.00 93.81 83 LYS A N 1
ATOM 636 C CA . LYS A 1 83 ? 22.606 2.515 -11.453 1.00 93.81 83 LYS A CA 1
ATOM 637 C C . LYS A 1 83 ? 22.780 2.109 -12.920 1.00 93.81 83 LYS A C 1
ATOM 639 O O . LYS A 1 83 ? 23.910 2.047 -13.393 1.00 93.81 83 LYS A O 1
ATOM 644 N N . ARG A 1 84 ? 21.685 1.842 -13.639 1.00 92.12 84 ARG A N 1
ATOM 645 C CA . ARG A 1 84 ? 21.678 1.544 -15.081 1.00 92.12 84 ARG A CA 1
ATOM 646 C C . ARG A 1 84 ? 21.561 2.796 -15.961 1.00 92.12 84 ARG A C 1
ATOM 648 O O . ARG A 1 84 ? 21.514 2.663 -17.179 1.00 92.12 84 ARG A O 1
ATOM 655 N N . GLY A 1 85 ? 21.538 3.992 -15.368 1.00 90.12 85 GLY A N 1
ATOM 656 C CA . GLY A 1 85 ? 21.495 5.269 -16.085 1.00 90.12 85 GLY A CA 1
ATOM 657 C C . GLY A 1 85 ? 20.089 5.782 -16.409 1.00 90.12 85 GLY A C 1
ATOM 658 O O . GLY A 1 85 ? 19.953 6.696 -17.219 1.00 90.12 85 GLY A O 1
ATOM 659 N N . GLU A 1 86 ? 19.037 5.220 -15.806 1.00 90.31 86 GLU A N 1
ATOM 660 C CA . GLU A 1 86 ? 17.679 5.759 -15.945 1.00 90.31 86 GLU A CA 1
ATOM 661 C C . GLU A 1 86 ? 17.515 7.080 -15.167 1.00 90.31 86 GLU A C 1
ATOM 663 O O . GLU A 1 86 ? 18.122 7.278 -14.117 1.00 90.31 86 GLU A O 1
ATOM 668 N N . LEU A 1 87 ? 16.665 7.987 -15.664 1.00 88.19 87 LEU A N 1
ATOM 669 C CA . LEU A 1 87 ? 16.301 9.223 -14.957 1.00 88.19 87 LEU A CA 1
ATOM 670 C C . LEU A 1 87 ? 15.396 8.913 -13.752 1.00 88.19 87 LEU A C 1
ATOM 672 O O . LEU A 1 87 ? 14.481 8.104 -13.880 1.00 88.19 87 LEU A O 1
ATOM 676 N N . ASP A 1 88 ? 15.587 9.608 -12.626 1.00 85.38 88 ASP A N 1
ATOM 677 C CA . ASP A 1 88 ? 14.926 9.318 -11.335 1.00 85.38 88 ASP A CA 1
ATOM 678 C C . ASP A 1 88 ? 13.393 9.234 -11.409 1.00 85.38 88 ASP A C 1
ATOM 680 O O . ASP A 1 88 ? 12.800 8.233 -11.008 1.00 85.38 88 ASP A O 1
ATOM 684 N N . THR A 1 89 ? 12.737 10.223 -12.019 1.00 82.69 89 THR A N 1
ATOM 685 C CA . THR A 1 89 ? 11.268 10.241 -12.147 1.00 82.69 89 THR A CA 1
ATOM 686 C C . THR A 1 89 ? 10.733 9.112 -13.030 1.00 82.69 89 THR A C 1
ATOM 688 O O . THR A 1 89 ? 9.676 8.543 -12.753 1.00 82.69 89 THR A O 1
ATOM 691 N N . ARG A 1 90 ? 11.471 8.751 -14.087 1.00 89.75 90 ARG A N 1
ATOM 692 C CA . ARG A 1 90 ? 11.119 7.643 -14.985 1.00 89.75 90 ARG A CA 1
ATOM 693 C C . ARG A 1 90 ? 11.359 6.291 -14.317 1.00 89.75 90 ARG A C 1
ATOM 695 O O . ARG A 1 90 ? 10.564 5.372 -14.511 1.00 89.75 90 ARG A O 1
ATOM 702 N N . ALA A 1 91 ? 12.425 6.191 -13.525 1.00 91.38 91 ALA A N 1
ATOM 703 C CA . ALA A 1 91 ? 12.761 5.000 -12.766 1.00 91.38 91 ALA A CA 1
ATOM 704 C C . ALA A 1 91 ? 11.668 4.691 -11.737 1.00 91.38 91 ALA A C 1
ATOM 706 O O . ALA A 1 91 ? 11.166 3.570 -11.717 1.00 91.38 91 ALA A O 1
ATOM 707 N N . GLU A 1 92 ? 11.242 5.677 -10.940 1.00 92.38 92 GLU A N 1
ATOM 708 C CA . GLU A 1 92 ? 10.193 5.476 -9.933 1.00 92.38 92 GLU A CA 1
ATOM 709 C C . GLU A 1 92 ? 8.852 5.090 -10.564 1.00 92.38 92 GLU A C 1
ATOM 711 O O . GLU A 1 92 ? 8.270 4.069 -10.194 1.00 92.38 92 GLU A O 1
ATOM 716 N N . ALA A 1 93 ? 8.389 5.846 -11.566 1.00 94.12 93 ALA A N 1
ATOM 717 C CA . ALA A 1 93 ? 7.130 5.550 -12.250 1.00 94.12 93 ALA A CA 1
ATOM 718 C C . ALA A 1 93 ? 7.127 4.133 -12.844 1.00 94.12 93 ALA A C 1
ATOM 720 O O . ALA A 1 93 ? 6.181 3.377 -12.627 1.00 94.12 93 ALA A O 1
ATOM 721 N N . GLY A 1 94 ? 8.218 3.745 -13.510 1.00 95.81 94 GLY A N 1
ATOM 722 C CA . GLY A 1 94 ? 8.337 2.422 -14.110 1.00 95.81 94 GLY A CA 1
ATOM 723 C C . GLY A 1 94 ? 8.444 1.280 -13.094 1.00 95.81 94 GLY A C 1
ATOM 724 O O . GLY A 1 94 ? 8.027 0.166 -13.408 1.00 95.81 94 GLY A O 1
ATOM 725 N N . VAL A 1 95 ? 8.989 1.517 -11.894 1.00 97.38 95 VAL A N 1
ATOM 726 C CA . VAL A 1 95 ? 8.972 0.533 -10.791 1.00 97.38 95 VAL A CA 1
ATOM 727 C C . VAL A 1 95 ? 7.558 0.347 -10.267 1.00 97.38 95 VAL A C 1
ATOM 729 O O . VAL A 1 95 ? 7.122 -0.781 -10.047 1.00 97.38 95 VAL A O 1
ATOM 732 N N . VAL A 1 96 ? 6.832 1.446 -10.075 1.00 97.69 96 VAL A N 1
ATOM 733 C CA . VAL A 1 96 ? 5.458 1.399 -9.575 1.00 97.69 96 VAL A CA 1
ATOM 734 C C . VAL A 1 96 ? 4.532 0.701 -10.579 1.00 97.69 96 VAL A C 1
ATOM 736 O O . VAL A 1 96 ? 3.693 -0.099 -10.167 1.00 97.69 96 VAL A O 1
ATOM 739 N N . ASP A 1 97 ? 4.705 0.950 -11.881 1.00 97.88 97 ASP A N 1
ATOM 740 C CA . ASP A 1 97 ? 3.962 0.256 -12.943 1.00 97.88 97 ASP A CA 1
ATOM 741 C C . ASP A 1 97 ? 4.241 -1.259 -12.936 1.00 97.88 97 ASP A C 1
ATOM 743 O O . ASP A 1 97 ? 3.314 -2.066 -13.002 1.00 97.88 97 ASP A O 1
ATOM 747 N N . GLU A 1 98 ? 5.511 -1.651 -12.798 1.00 97.62 98 GLU A N 1
ATOM 748 C CA . GLU A 1 98 ? 5.931 -3.057 -12.729 1.00 97.62 98 GLU A CA 1
ATOM 749 C C . GLU A 1 98 ? 5.351 -3.764 -11.497 1.00 97.62 98 GLU A C 1
ATOM 751 O O . GLU A 1 98 ? 4.769 -4.842 -11.617 1.00 97.62 98 GLU A O 1
ATOM 756 N N . LEU A 1 99 ? 5.437 -3.136 -10.320 1.00 98.06 99 LEU A N 1
ATOM 757 C CA . LEU A 1 99 ? 4.852 -3.670 -9.089 1.00 98.06 99 LEU A CA 1
ATOM 758 C C . LEU A 1 99 ? 3.332 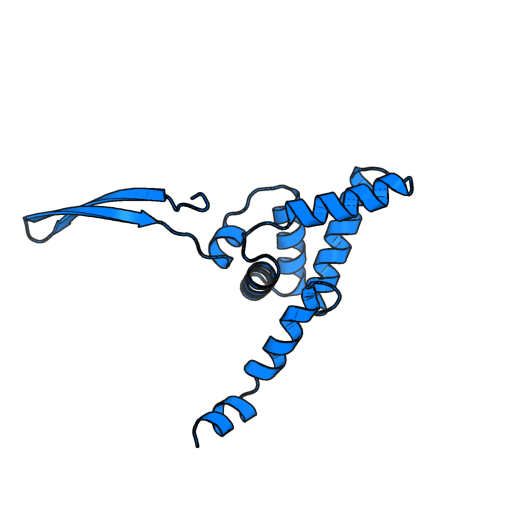-3.820 -9.204 1.00 98.06 99 LEU A C 1
ATOM 760 O O . LEU A 1 99 ? 2.778 -4.834 -8.779 1.00 98.06 99 LEU A O 1
ATOM 764 N N . ALA A 1 100 ? 2.642 -2.842 -9.796 1.00 98.06 100 ALA A N 1
ATOM 765 C CA . ALA A 1 100 ? 1.201 -2.935 -10.008 1.00 98.06 100 ALA A CA 1
ATOM 766 C C . ALA A 1 100 ? 0.841 -4.124 -10.916 1.00 98.06 100 ALA A C 1
ATOM 768 O O . ALA A 1 100 ? -0.097 -4.865 -10.610 1.00 98.06 100 ALA A O 1
ATOM 769 N N . ALA A 1 101 ? 1.604 -4.343 -11.991 1.00 97.81 101 ALA A N 1
ATOM 770 C CA . ALA A 1 101 ? 1.413 -5.479 -12.889 1.00 97.81 101 ALA A CA 1
ATOM 771 C C . ALA A 1 101 ? 1.696 -6.820 -12.191 1.00 97.81 101 ALA A C 1
ATOM 773 O O . ALA A 1 101 ? 0.881 -7.736 -12.273 1.00 97.81 101 ALA A O 1
ATOM 774 N N . GLU A 1 102 ? 2.793 -6.927 -11.433 1.00 97.31 102 GLU A N 1
ATOM 775 C CA . GLU A 1 102 ? 3.130 -8.113 -10.631 1.00 97.31 102 GLU A CA 1
ATOM 776 C C . GLU A 1 102 ? 1.996 -8.513 -9.682 1.00 97.31 102 GLU A C 1
ATOM 778 O O . GLU A 1 102 ? 1.594 -9.679 -9.631 1.00 97.31 102 GLU A O 1
ATOM 783 N N . LEU A 1 103 ? 1.449 -7.537 -8.953 1.00 96.94 103 LEU A N 1
ATOM 784 C CA . LEU A 1 103 ? 0.369 -7.761 -7.994 1.00 96.94 103 LEU A CA 1
ATOM 785 C C . LEU A 1 103 ? -0.976 -8.028 -8.679 1.00 96.94 103 LEU A C 1
ATOM 787 O O . LEU A 1 103 ? -1.810 -8.727 -8.107 1.00 96.94 103 LEU A O 1
ATOM 791 N N . THR A 1 104 ? -1.196 -7.517 -9.890 1.00 96.06 104 THR A N 1
ATOM 792 C CA . THR A 1 104 ? -2.407 -7.788 -10.686 1.00 96.06 104 THR A CA 1
ATOM 793 C C . THR A 1 104 ? -2.384 -9.202 -11.271 1.00 96.06 104 THR A C 1
ATOM 795 O O . THR A 1 104 ? -3.359 -9.944 -11.146 1.00 96.06 104 THR A O 1
ATOM 798 N N . ASP A 1 105 ? -1.244 -9.609 -11.824 1.00 94.06 105 ASP A N 1
ATOM 799 C CA . ASP A 1 105 ? -1.076 -10.892 -12.511 1.00 94.06 105 ASP A CA 1
ATOM 800 C C . ASP A 1 105 ? -0.710 -12.051 -11.570 1.00 94.06 105 ASP A C 1
ATOM 802 O O . ASP A 1 105 ? -0.623 -13.205 -12.000 1.00 94.06 105 ASP A O 1
ATOM 806 N N . GLY A 1 106 ? -0.401 -11.759 -10.304 1.00 93.12 106 GLY A N 1
ATOM 807 C CA . GLY A 1 106 ? 0.126 -12.748 -9.366 1.00 93.12 106 GLY A CA 1
ATOM 808 C C . GLY A 1 106 ? 1.496 -13.287 -9.800 1.00 93.12 106 GLY A C 1
ATOM 809 O O . GLY A 1 106 ? 1.743 -14.494 -9.764 1.00 93.12 106 GLY A O 1
ATOM 810 N N . LYS A 1 107 ? 2.383 -12.418 -10.287 1.00 93.50 107 LYS A N 1
ATOM 811 C CA . LYS A 1 107 ? 3.764 -12.735 -10.708 1.00 93.50 107 LYS A CA 1
ATOM 812 C C . LYS A 1 107 ? 4.753 -11.939 -9.857 1.00 93.50 107 LYS A C 1
ATOM 814 O O . LYS A 1 107 ? 4.346 -11.011 -9.169 1.00 93.50 107 LYS A O 1
ATOM 819 N N . GLY A 1 108 ? 6.041 -12.283 -9.897 1.00 94.00 108 GLY A N 1
ATOM 820 C CA . GLY A 1 108 ? 7.055 -11.586 -9.097 1.00 94.00 108 GLY A CA 1
ATOM 821 C C . GLY A 1 108 ? 6.690 -11.605 -7.610 1.00 94.00 108 GLY A C 1
ATOM 822 O O . GLY A 1 108 ? 6.428 -12.677 -7.062 1.00 94.00 108 GLY A O 1
ATOM 823 N N . LEU A 1 109 ? 6.590 -10.433 -6.975 1.00 93.56 109 LEU A N 1
ATOM 824 C CA . LEU A 1 109 ? 6.130 -10.325 -5.582 1.00 93.56 109 LEU A CA 1
ATOM 825 C C . LEU A 1 109 ? 4.665 -10.733 -5.383 1.00 93.56 109 LEU A C 1
ATOM 827 O O . LEU A 1 109 ? 4.294 -11.182 -4.302 1.00 93.56 109 LEU A O 1
ATOM 831 N N . GLY A 1 110 ? 3.839 -10.642 -6.425 1.00 93.56 110 GLY A N 1
ATOM 832 C CA . GLY A 1 110 ? 2.453 -11.099 -6.407 1.00 93.56 110 GLY A CA 1
ATOM 833 C C . GLY A 1 110 ? 2.293 -12.621 -6.368 1.00 93.56 110 GLY A C 1
ATOM 834 O O . GLY A 1 110 ? 1.166 -13.096 -6.266 1.00 93.56 110 GLY A O 1
ATOM 835 N N . ILE A 1 111 ? 3.371 -13.414 -6.433 1.00 93.50 111 ILE A N 1
ATOM 836 C CA . ILE A 1 111 ? 3.272 -14.885 -6.432 1.00 93.50 111 ILE A CA 1
ATOM 837 C C . ILE A 1 111 ? 2.562 -15.433 -5.186 1.00 93.50 111 ILE A C 1
ATOM 839 O O . ILE A 1 111 ? 1.808 -16.395 -5.291 1.00 93.50 111 ILE A O 1
ATOM 843 N N . VAL A 1 112 ? 2.704 -14.752 -4.043 1.00 91.06 112 VAL A N 1
ATOM 844 C CA . VAL A 1 112 ? 2.032 -15.085 -2.771 1.00 91.06 112 VAL A CA 1
ATOM 845 C C . VAL A 1 112 ? 0.503 -14.964 -2.830 1.00 91.06 112 VAL A C 1
ATOM 847 O O . VAL A 1 112 ? -0.186 -15.345 -1.887 1.00 91.06 112 VAL A O 1
ATOM 850 N N . LEU A 1 113 ? -0.034 -14.389 -3.910 1.00 90.00 113 LEU A N 1
ATOM 851 C CA . LEU A 1 113 ? -1.467 -14.240 -4.149 1.00 90.00 113 LEU A CA 1
ATOM 852 C C . LEU A 1 113 ? -2.060 -15.430 -4.914 1.00 90.00 113 LEU A C 1
ATOM 854 O O . LEU A 1 113 ? -3.279 -15.560 -4.959 1.00 90.00 113 LEU A O 1
ATOM 858 N N . ARG A 1 114 ? -1.236 -16.302 -5.516 1.00 82.12 114 ARG A N 1
ATOM 859 C CA . ARG A 1 114 ? -1.732 -17.461 -6.281 1.00 82.12 114 ARG A CA 1
ATOM 860 C C . ARG A 1 114 ? -2.440 -18.480 -5.398 1.00 82.12 114 ARG A C 1
ATOM 862 O O . ARG A 1 114 ? -3.447 -19.042 -5.818 1.00 82.12 114 ARG A O 1
ATOM 869 N N . ASP A 1 115 ? -1.961 -18.642 -4.171 1.00 65.25 115 ASP A N 1
ATOM 870 C CA . ASP A 1 115 ? -2.551 -19.559 -3.195 1.00 65.25 115 ASP A CA 1
ATOM 871 C C .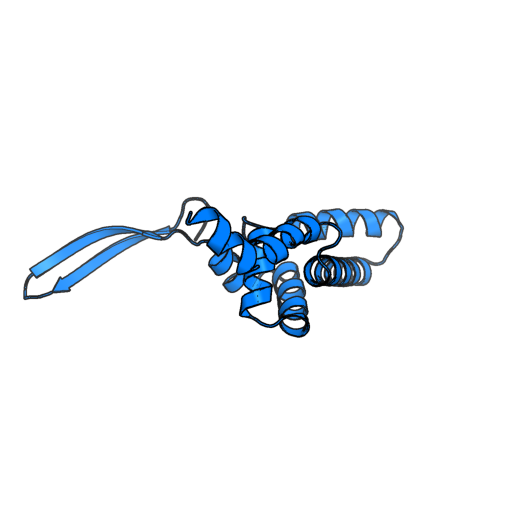 ASP A 1 115 ? -3.997 -19.150 -2.838 1.00 65.25 115 ASP A C 1
ATOM 873 O O . ASP A 1 115 ? -4.845 -20.000 -2.588 1.00 65.25 115 ASP A O 1
ATOM 877 N N . LEU A 1 116 ? -4.337 -17.856 -2.945 1.00 58.09 116 LEU A N 1
ATOM 878 C CA . LEU A 1 116 ? -5.682 -17.341 -2.650 1.00 58.09 116 LEU A CA 1
ATOM 879 C C . LEU A 1 116 ? -6.739 -17.759 -3.676 1.00 58.09 116 LEU A C 1
ATOM 881 O O . LEU A 1 116 ? -7.914 -17.836 -3.328 1.00 58.09 116 LEU A O 1
ATOM 885 N N . VAL A 1 117 ? -6.355 -18.022 -4.929 1.00 55.28 117 VAL A N 1
ATOM 886 C CA . VAL A 1 117 ? -7.308 -18.538 -5.927 1.00 55.28 117 VAL A CA 1
ATOM 887 C C . VAL A 1 117 ? -7.697 -19.979 -5.590 1.00 55.28 117 VAL A C 1
ATOM 889 O O . VAL A 1 117 ? -8.824 -20.377 -5.863 1.00 55.28 117 VAL A O 1
ATOM 892 N N . GLN A 1 118 ? -6.799 -20.743 -4.959 1.00 49.88 118 GLN A N 1
ATOM 893 C CA . GLN A 1 118 ? -7.066 -22.130 -4.573 1.00 49.88 118 GLN A CA 1
ATOM 894 C C . GLN A 1 118 ? -7.853 -22.256 -3.263 1.00 49.88 118 GLN A C 1
ATOM 896 O O . GLN A 1 118 ? -8.645 -23.184 -3.131 1.00 49.88 118 GLN A O 1
ATOM 901 N N . ASP A 1 119 ? -7.671 -21.337 -2.312 1.00 49.94 119 ASP A N 1
ATOM 902 C CA . ASP A 1 119 ? -8.396 -21.370 -1.030 1.00 49.94 119 ASP A CA 1
ATOM 903 C C . ASP A 1 119 ? -9.845 -20.872 -1.140 1.00 49.94 119 ASP A C 1
ATOM 905 O O . ASP A 1 119 ? -10.693 -21.236 -0.329 1.00 49.94 119 ASP A O 1
ATOM 909 N N . ASN A 1 120 ? -10.147 -20.063 -2.159 1.00 54.09 120 ASN A N 1
ATOM 910 C CA . ASN A 1 120 ? -11.499 -19.584 -2.455 1.00 54.09 120 ASN A CA 1
ATOM 911 C C . ASN A 1 120 ? -12.264 -20.506 -3.428 1.00 54.09 120 ASN A C 1
ATOM 913 O O . ASN A 1 120 ? -13.331 -20.122 -3.907 1.00 54.09 120 ASN A O 1
ATOM 917 N N . ASP A 1 121 ? -11.724 -21.691 -3.744 1.00 54.19 121 ASP A N 1
ATOM 918 C CA . ASP A 1 121 ? -12.432 -22.739 -4.484 1.00 54.19 121 ASP A CA 1
ATOM 919 C C . ASP A 1 121 ? -13.425 -23.451 -3.541 1.00 54.19 121 ASP A C 1
ATOM 921 O O . ASP A 1 121 ? -12.996 -24.162 -2.622 1.00 54.19 121 ASP A O 1
ATOM 925 N N . PRO A 1 122 ? -14.748 -23.313 -3.761 1.00 58.16 122 PRO A N 1
ATOM 926 C CA . PRO A 1 122 ? -15.755 -23.937 -2.905 1.00 58.16 122 PRO A CA 1
ATOM 927 C C . PRO A 1 122 ? -15.617 -25.465 -2.826 1.00 58.16 122 PRO A C 1
ATOM 929 O O . PRO A 1 122 ? -16.030 -26.072 -1.837 1.00 58.16 122 PRO A O 1
ATOM 932 N N . SER A 1 123 ? -14.990 -26.093 -3.824 1.00 64.81 123 SER A N 1
ATOM 933 C CA . SER A 1 123 ? -14.758 -27.541 -3.873 1.00 64.81 123 SER A CA 1
ATOM 934 C C . SER A 1 123 ? -13.819 -28.029 -2.761 1.00 64.81 123 SER A C 1
ATOM 936 O O . SER A 1 123 ? -13.959 -29.155 -2.285 1.00 64.81 123 SER A O 1
ATOM 938 N N . ARG A 1 124 ? -12.881 -27.186 -2.303 1.00 54.59 124 ARG A N 1
ATOM 939 C CA . ARG A 1 124 ? -11.935 -27.515 -1.221 1.00 54.59 124 ARG A CA 1
ATOM 940 C C . ARG A 1 124 ? -12.503 -27.258 0.171 1.00 54.59 124 ARG A C 1
ATOM 942 O O . ARG A 1 124 ? -12.208 -28.020 1.086 1.00 54.59 124 ARG A O 1
ATOM 949 N N . THR A 1 125 ? -13.335 -26.226 0.334 1.00 57.53 125 THR A N 1
ATOM 950 C CA . THR A 1 125 ? -13.998 -25.933 1.618 1.00 57.53 125 THR A CA 1
ATOM 951 C C . THR A 1 125 ? -14.935 -27.068 2.040 1.00 57.53 125 THR A C 1
ATOM 953 O O . THR A 1 125 ? -15.054 -27.345 3.229 1.00 57.53 125 THR A O 1
ATOM 956 N N . MET A 1 126 ? -15.551 -27.763 1.076 1.00 54.00 126 MET A N 1
ATOM 957 C CA . MET A 1 126 ? -16.393 -28.935 1.345 1.00 54.00 126 MET A CA 1
ATOM 958 C C . MET A 1 126 ? -15.586 -30.178 1.750 1.00 54.00 126 MET A C 1
ATOM 960 O O . MET A 1 126 ? -16.034 -30.921 2.612 1.00 54.00 126 MET A O 1
ATOM 964 N N . LEU A 1 127 ? -14.381 -30.374 1.203 1.00 55.53 127 LEU A N 1
ATOM 965 C CA . LEU A 1 127 ? -13.543 -31.548 1.494 1.00 55.53 127 LEU A CA 1
ATOM 966 C C . LEU A 1 127 ? -12.890 -31.515 2.890 1.00 55.53 127 LEU A C 1
ATOM 968 O O . LEU A 1 127 ? -12.427 -32.538 3.376 1.00 55.53 127 LEU A O 1
ATOM 972 N N . ALA A 1 128 ? -12.804 -30.337 3.516 1.00 53.03 128 ALA A N 1
ATOM 973 C CA . ALA A 1 128 ? -12.289 -30.167 4.878 1.00 53.03 128 ALA A CA 1
ATOM 974 C C . ALA A 1 128 ? -13.390 -30.253 5.956 1.00 53.03 128 ALA A C 1
ATOM 976 O O . ALA A 1 128 ? -13.093 -30.103 7.142 1.00 53.03 128 ALA A O 1
ATOM 977 N N . ALA A 1 129 ? -14.649 -30.436 5.542 1.00 53.22 129 ALA A N 1
ATOM 978 C CA . ALA A 1 129 ? -15.820 -30.526 6.411 1.00 53.22 129 ALA A CA 1
ATOM 979 C C . ALA A 1 129 ? -16.382 -31.960 6.542 1.00 53.22 129 ALA A C 1
ATOM 981 O O . ALA A 1 129 ? -17.406 -32.137 7.203 1.00 53.22 129 ALA A O 1
ATOM 982 N N . GLU A 1 130 ? -15.717 -32.957 5.946 1.00 45.06 130 GLU A N 1
ATOM 983 C CA . GLU A 1 130 ? -15.963 -34.401 6.128 1.00 45.06 130 GLU A CA 1
ATOM 984 C C . GLU A 1 130 ? -14.871 -35.038 6.998 1.00 45.06 130 GLU A C 1
ATOM 986 O O . GLU A 1 130 ? -15.221 -35.927 7.808 1.00 45.06 130 GLU A O 1
#

pLDDT: mean 89.38, std 13.59, range [45.06, 98.25]

Foldseek 3Di:
DAPQFDWDWDWDQDPNDTDIDIDGHDDWLLRLLVPDDDPLSVLLLVLLCVQPNNPLSSVLRCQLPRNSDCVVVLVVQLVVVVVVVDDNVVSSNVSSVVVSVCCNVCHDSNVSVVVVVVVPPVVVVVVVVD